Protein AF-A0A383D305-F1 (afdb_monomer)

Mean predicted aligned error: 3.54 Å

pLDDT: mean 92.9, std 7.61, range [59.38, 97.94]

Structure (mmCIF, N/CA/C/O backbone):
data_AF-A0A383D305-F1
#
_entry.id   AF-A0A383D305-F1
#
loop_
_atom_site.group_PDB
_atom_site.id
_atom_site.type_symbol
_atom_site.label_atom_id
_atom_site.label_alt_id
_atom_site.label_comp_id
_atom_site.label_asym_id
_atom_site.label_entity_id
_atom_site.label_seq_id
_atom_site.pdbx_PDB_ins_code
_atom_site.Cartn_x
_atom_site.Cartn_y
_atom_site.Cartn_z
_atom_site.occupancy
_atom_site.B_iso_or_equiv
_atom_site.auth_seq_id
_atom_site.auth_comp_id
_atom_site.auth_asym_id
_atom_site.auth_atom_id
_atom_site.pdbx_PDB_model_num
ATOM 1 N N . LYS A 1 1 ? 19.358 5.372 -5.563 1.00 59.38 1 LYS A N 1
ATOM 2 C CA . LYS A 1 1 ? 17.888 5.580 -5.613 1.00 59.38 1 LYS A CA 1
ATOM 3 C C . LYS A 1 1 ? 17.577 7.009 -6.079 1.00 59.38 1 LYS A C 1
ATOM 5 O O . LYS A 1 1 ? 17.075 7.816 -5.317 1.00 59.38 1 LYS A O 1
ATOM 10 N N . THR A 1 2 ? 17.931 7.349 -7.315 1.00 69.00 2 THR A N 1
ATOM 11 C CA . THR A 1 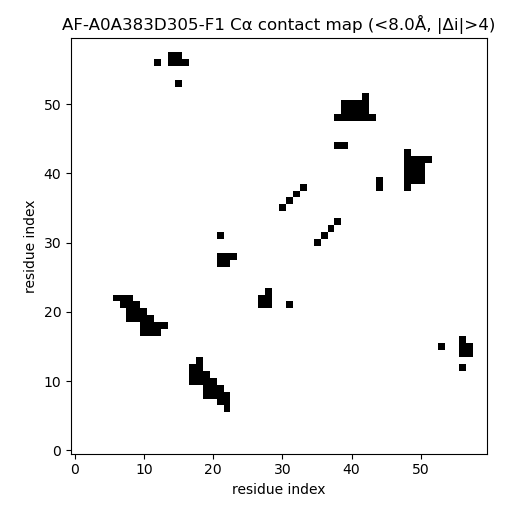2 ? 17.674 8.670 -7.926 1.00 69.00 2 THR A CA 1
ATOM 12 C C . THR A 1 2 ? 16.327 8.704 -8.653 1.00 69.00 2 THR A C 1
ATOM 14 O O . THR A 1 2 ? 15.661 9.732 -8.677 1.00 69.00 2 THR A O 1
ATOM 17 N N . SER A 1 3 ? 15.873 7.558 -9.166 1.00 76.94 3 SER A N 1
ATOM 18 C CA . SER A 1 3 ? 14.587 7.391 -9.857 1.00 76.94 3 SER A CA 1
ATOM 19 C C . SER A 1 3 ? 13.357 7.529 -8.950 1.00 76.94 3 SER A C 1
ATOM 21 O O . SER A 1 3 ? 12.294 7.914 -9.430 1.00 76.94 3 SER A O 1
ATOM 23 N N . THR A 1 4 ? 13.485 7.288 -7.638 1.00 77.62 4 THR A N 1
ATOM 24 C CA . THR A 1 4 ? 12.391 7.497 -6.669 1.00 77.62 4 THR A CA 1
ATOM 25 C C . THR A 1 4 ? 11.922 8.951 -6.652 1.00 77.62 4 THR A C 1
ATOM 27 O O . THR A 1 4 ? 10.726 9.191 -6.557 1.00 77.62 4 THR A O 1
ATOM 30 N N . MET A 1 5 ? 12.834 9.916 -6.830 1.00 86.69 5 MET A N 1
ATOM 31 C CA . MET A 1 5 ? 12.501 11.347 -6.875 1.00 86.69 5 MET A CA 1
ATOM 32 C C . MET A 1 5 ? 11.541 11.699 -8.023 1.00 86.69 5 MET A C 1
ATOM 34 O O . MET A 1 5 ? 10.771 12.643 -7.911 1.00 86.69 5 MET A O 1
ATOM 38 N N . GLN A 1 6 ? 11.556 10.925 -9.112 1.00 88.19 6 GLN A N 1
ATOM 39 C CA . GLN A 1 6 ? 10.672 11.128 -10.267 1.00 88.19 6 GLN A CA 1
ATOM 40 C C . GLN A 1 6 ? 9.288 10.487 -10.082 1.00 88.19 6 GLN A C 1
ATOM 42 O O . GLN A 1 6 ? 8.398 10.651 -10.916 1.00 88.19 6 GLN A O 1
ATOM 47 N N . SER A 1 7 ? 9.096 9.726 -9.006 1.00 86.12 7 SER A N 1
ATOM 48 C CA . SER A 1 7 ? 7.863 8.994 -8.740 1.00 86.12 7 SER A CA 1
ATOM 49 C C . SER A 1 7 ? 6.964 9.784 -7.789 1.00 86.12 7 SER A C 1
ATOM 51 O O . SER A 1 7 ? 7.401 10.214 -6.728 1.00 86.12 7 SER A O 1
ATOM 53 N N . ARG A 1 8 ? 5.683 9.940 -8.142 1.00 92.94 8 ARG A N 1
ATOM 54 C CA . ARG A 1 8 ? 4.664 10.629 -7.325 1.00 92.94 8 ARG A CA 1
ATOM 55 C C . ARG A 1 8 ? 3.684 9.632 -6.707 1.00 92.94 8 ARG A C 1
ATOM 57 O O . ARG A 1 8 ? 2.479 9.728 -6.927 1.00 92.94 8 ARG A O 1
ATOM 64 N N . ALA A 1 9 ? 4.214 8.632 -6.004 1.00 95.06 9 ALA A N 1
ATOM 65 C CA . ALA A 1 9 ? 3.372 7.691 -5.274 1.00 95.06 9 ALA A CA 1
ATOM 66 C C . ALA A 1 9 ? 2.592 8.441 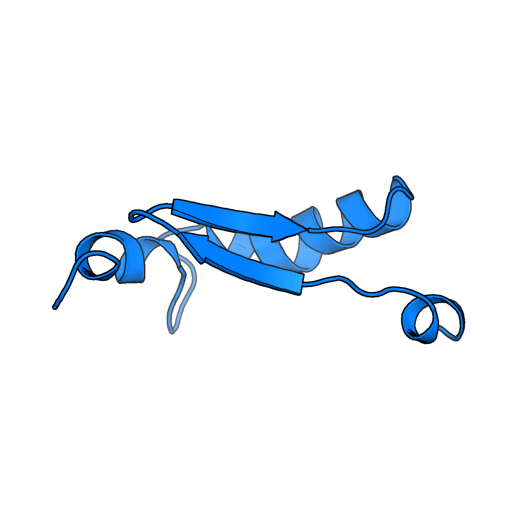-4.184 1.00 95.06 9 ALA A C 1
ATOM 68 O O . ALA A 1 9 ? 3.144 9.310 -3.509 1.00 95.06 9 ALA A O 1
ATOM 69 N N . THR A 1 10 ? 1.312 8.129 -4.025 1.00 97.00 10 THR A N 1
ATOM 70 C CA . THR A 1 10 ? 0.459 8.751 -3.006 1.00 97.00 10 THR A CA 1
ATOM 71 C C . THR A 1 10 ? -0.568 7.750 -2.497 1.00 97.00 10 THR A C 1
ATOM 73 O O . THR A 1 10 ? -0.802 6.715 -3.120 1.00 97.00 10 THR A O 1
ATOM 76 N N . ALA A 1 11 ? -1.169 8.036 -1.351 1.00 97.50 11 ALA A N 1
ATOM 77 C CA . ALA A 1 11 ? -2.210 7.214 -0.760 1.00 97.50 11 ALA A CA 1
ATOM 78 C C . ALA A 1 11 ? -3.240 8.100 -0.060 1.00 97.50 11 ALA A C 1
ATOM 80 O O . ALA A 1 11 ? -2.949 9.238 0.309 1.00 97.50 11 ALA A O 1
ATOM 81 N N . GLY A 1 12 ? -4.445 7.577 0.125 1.00 95.88 12 GLY A N 1
ATOM 82 C CA . GLY A 1 12 ? -5.517 8.294 0.799 1.00 95.88 12 GLY A CA 1
ATOM 83 C C . GLY A 1 12 ? -6.660 7.382 1.207 1.00 95.88 12 GLY A C 1
ATOM 84 O O . GLY A 1 12 ? -6.627 6.172 0.986 1.00 95.88 12 GLY A O 1
ATOM 85 N N . VAL A 1 13 ? -7.684 7.988 1.798 1.00 96.19 13 VAL A N 1
ATOM 86 C CA . VAL A 1 13 ? -8.926 7.316 2.177 1.00 96.19 13 VAL A CA 1
ATOM 87 C C . VAL A 1 13 ? -10.074 8.001 1.458 1.00 96.19 13 VAL A C 1
ATOM 89 O O . VAL A 1 13 ? -10.190 9.224 1.493 1.00 96.19 13 VAL A O 1
ATOM 92 N N . ALA A 1 14 ? -10.947 7.221 0.830 1.00 95.25 14 ALA A N 1
ATOM 93 C CA . ALA A 1 14 ? -12.207 7.719 0.299 1.00 95.25 14 ALA A CA 1
ATOM 94 C C . ALA A 1 14 ? -13.315 6.713 0.600 1.00 95.25 14 ALA A C 1
ATOM 96 O O . ALA A 1 14 ? -13.168 5.525 0.326 1.00 95.25 14 ALA A O 1
ATOM 97 N N . LYS A 1 15 ? -14.434 7.193 1.161 1.00 93.19 15 LYS A N 1
ATOM 98 C CA . LYS A 1 15 ? -15.619 6.373 1.482 1.00 93.19 15 LYS A CA 1
ATOM 99 C C . LYS A 1 15 ? -15.276 5.093 2.269 1.00 93.19 15 LYS A C 1
ATOM 101 O O . LYS A 1 15 ? -15.706 4.006 1.901 1.00 93.19 15 LYS A O 1
ATOM 106 N N . GLY A 1 16 ? -14.455 5.214 3.314 1.00 93.88 16 GLY A N 1
ATOM 107 C CA . GLY A 1 16 ? -14.060 4.065 4.137 1.00 93.88 16 GLY A CA 1
ATOM 108 C C . GLY A 1 16 ? -13.095 3.080 3.464 1.00 93.88 16 GLY A C 1
ATOM 109 O O . GLY A 1 16 ? -12.898 1.987 3.976 1.00 93.88 16 GLY A O 1
ATOM 110 N N . THR A 1 17 ? -12.507 3.434 2.318 1.00 95.44 17 THR A N 1
ATOM 111 C CA . THR A 1 17 ? -11.597 2.566 1.557 1.00 95.44 17 THR A CA 1
ATOM 112 C C . THR A 1 17 ? -10.224 3.215 1.447 1.00 95.44 17 THR A C 1
ATOM 114 O O . THR A 1 17 ? -10.130 4.394 1.101 1.00 95.44 17 THR A O 1
ATOM 117 N N . PHE A 1 18 ? -9.160 2.455 1.711 1.00 97.06 18 PHE A N 1
ATOM 118 C CA . PHE A 1 18 ? -7.791 2.885 1.429 1.00 97.06 18 PHE A CA 1
ATOM 119 C C . PHE A 1 18 ? -7.498 2.810 -0.071 1.00 97.06 18 PHE A C 1
ATOM 121 O O . PHE A 1 18 ? -7.809 1.817 -0.727 1.00 97.06 18 PHE A O 1
ATOM 128 N N . LEU A 1 19 ? -6.863 3.848 -0.609 1.00 97.50 19 LEU A N 1
ATOM 129 C CA . LEU A 1 19 ? -6.405 3.910 -1.992 1.00 97.50 19 LEU A CA 1
ATOM 130 C C . LEU A 1 19 ? -4.898 4.141 -2.0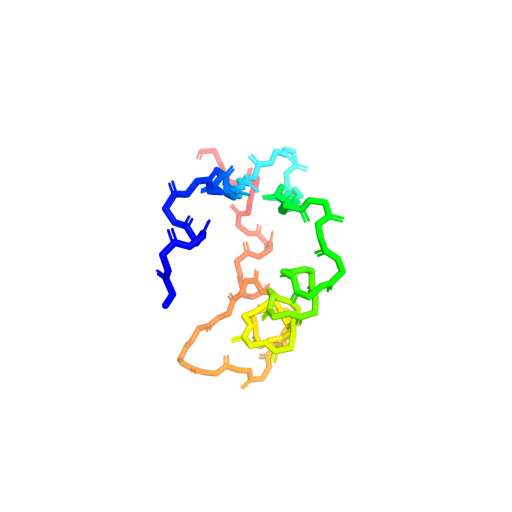10 1.00 97.50 19 LEU A C 1
ATOM 132 O O . LEU A 1 19 ? -4.405 5.042 -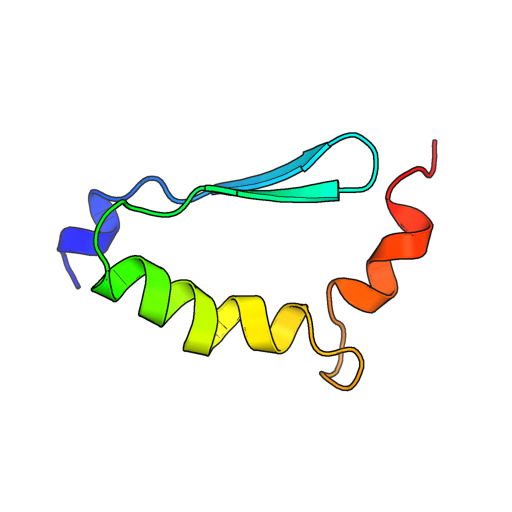1.335 1.00 97.50 19 LEU A O 1
ATOM 136 N N . PHE A 1 20 ? -4.186 3.369 -2.829 1.00 97.81 20 PHE A N 1
ATOM 137 C CA . PHE A 1 20 ? -2.747 3.502 -3.046 1.00 97.81 20 PHE A CA 1
ATOM 138 C C . PHE A 1 20 ? -2.486 3.713 -4.538 1.00 97.81 20 PHE A C 1
ATOM 140 O O . PHE A 1 20 ? -2.814 2.860 -5.360 1.00 97.81 20 PHE A O 1
ATOM 147 N N . ALA A 1 21 ? -1.895 4.849 -4.892 1.00 97.44 21 ALA A N 1
ATOM 148 C CA . ALA A 1 21 ? -1.452 5.153 -6.244 1.00 97.44 21 ALA A CA 1
ATOM 149 C C . ALA A 1 21 ? 0.062 4.931 -6.327 1.00 97.44 21 ALA A C 1
ATOM 151 O O . ALA A 1 21 ? 0.846 5.669 -5.723 1.00 97.44 21 ALA A O 1
ATOM 152 N N . LEU A 1 22 ? 0.468 3.901 -7.068 1.00 96.44 22 LEU A N 1
ATOM 153 C CA . LEU A 1 22 ? 1.859 3.469 -7.193 1.00 96.44 22 LEU A CA 1
ATOM 154 C C . LEU A 1 22 ? 2.412 3.751 -8.601 1.00 96.44 22 LEU A C 1
ATOM 156 O O . LEU A 1 22 ? 1.638 3.908 -9.548 1.00 96.44 22 LEU A O 1
ATOM 160 N N . PRO A 1 23 ? 3.745 3.816 -8.776 1.00 94.88 23 PRO A N 1
ATOM 161 C CA . PRO A 1 23 ? 4.353 3.941 -10.098 1.00 94.88 23 PRO A CA 1
ATOM 162 C C . PRO A 1 23 ? 4.079 2.697 -10.954 1.00 94.88 23 PRO A C 1
ATOM 164 O O . PRO A 1 23 ? 4.061 1.588 -10.438 1.00 94.88 23 PRO A O 1
ATOM 167 N N . GLY A 1 24 ? 3.964 2.855 -12.277 1.00 94.19 24 GLY A N 1
ATOM 168 C CA . GLY A 1 24 ? 3.657 1.737 -13.186 1.00 94.19 24 GLY A CA 1
ATOM 169 C C . GLY A 1 24 ? 4.758 0.676 -13.342 1.00 94.19 24 GLY A C 1
ATOM 170 O O . GLY A 1 24 ? 4.539 -0.341 -13.989 1.00 94.19 24 GLY A O 1
ATOM 171 N N . SER A 1 25 ? 5.947 0.895 -12.775 1.00 94.81 25 SER A N 1
ATOM 172 C CA . SER A 1 25 ? 7.027 -0.095 -12.799 1.00 94.81 25 SER A CA 1
ATOM 173 C C . SER A 1 25 ? 6.719 -1.263 -11.863 1.00 94.81 25 SER A C 1
ATOM 175 O O . SER A 1 25 ? 6.490 -1.057 -10.672 1.00 94.81 25 SER A O 1
ATOM 177 N N . THR A 1 26 ? 6.828 -2.497 -12.362 1.00 95.75 26 THR A N 1
ATOM 178 C CA . THR A 1 26 ? 6.638 -3.723 -11.569 1.00 95.75 26 THR A CA 1
ATOM 179 C C . THR A 1 26 ? 7.531 -3.770 -10.332 1.00 95.75 26 THR A C 1
ATOM 181 O O . THR A 1 26 ? 7.093 -4.221 -9.278 1.00 95.75 26 THR A O 1
ATOM 184 N N . GLY A 1 27 ? 8.767 -3.266 -10.435 1.00 94.81 27 GLY A N 1
ATOM 185 C CA . GLY A 1 27 ? 9.682 -3.196 -9.295 1.00 94.81 27 GLY A CA 1
ATOM 186 C C . GLY A 1 27 ? 9.167 -2.266 -8.197 1.00 94.81 27 GLY A C 1
ATOM 187 O O . GLY A 1 27 ? 9.216 -2.622 -7.029 1.00 94.81 27 GLY A O 1
ATOM 188 N N . ALA A 1 28 ? 8.584 -1.121 -8.567 1.00 94.25 28 ALA A N 1
ATOM 189 C CA . ALA A 1 28 ? 7.996 -0.196 -7.602 1.00 94.25 28 ALA A CA 1
ATOM 190 C C . ALA A 1 28 ? 6.735 -0.776 -6.943 1.00 94.25 28 ALA A C 1
ATOM 192 O O . ALA A 1 28 ? 6.548 -0.604 -5.741 1.00 94.25 28 ALA A O 1
ATOM 193 N N . CYS A 1 29 ? 5.894 -1.487 -7.703 1.00 95.69 29 CYS A N 1
ATOM 194 C CA . CYS A 1 29 ? 4.736 -2.192 -7.148 1.00 95.69 29 CYS A CA 1
ATOM 195 C C . CYS A 1 29 ? 5.157 -3.294 -6.171 1.00 95.69 29 CYS A C 1
ATOM 197 O O . CYS A 1 29 ? 4.587 -3.391 -5.087 1.00 95.69 29 CYS A O 1
ATOM 199 N N . LYS A 1 30 ? 6.170 -4.089 -6.536 1.00 97.19 30 LYS A N 1
ATOM 200 C CA . LYS A 1 30 ? 6.731 -5.128 -5.669 1.00 97.19 30 LYS A CA 1
ATOM 201 C C . LYS A 1 30 ? 7.285 -4.526 -4.383 1.00 97.19 30 LYS A C 1
ATOM 203 O O . LYS A 1 30 ? 6.908 -4.957 -3.304 1.00 97.19 30 LYS A O 1
ATOM 208 N N . ASP A 1 31 ? 8.103 -3.485 -4.503 1.00 95.44 31 ASP A N 1
ATOM 209 C CA . ASP A 1 31 ? 8.692 -2.788 -3.362 1.00 95.44 31 ASP A CA 1
ATOM 210 C C . ASP A 1 31 ? 7.620 -2.209 -2.425 1.00 95.44 31 ASP A C 1
ATOM 212 O O . ASP A 1 31 ? 7.706 -2.365 -1.208 1.00 95.44 31 ASP A O 1
ATOM 216 N N . ALA A 1 32 ? 6.590 -1.560 -2.977 1.00 96.50 32 ALA A N 1
ATOM 217 C CA . ALA A 1 32 ? 5.488 -1.011 -2.191 1.00 96.50 32 ALA A CA 1
ATOM 218 C C . ALA A 1 32 ? 4.685 -2.105 -1.475 1.00 96.50 32 ALA A C 1
ATOM 220 O O . ALA A 1 32 ? 4.279 -1.911 -0.329 1.00 96.50 32 ALA A O 1
ATOM 221 N N . TRP A 1 33 ? 4.458 -3.246 -2.129 1.00 97.56 33 TRP A N 1
ATOM 222 C CA . TRP A 1 33 ? 3.754 -4.372 -1.528 1.00 97.56 33 TRP A CA 1
ATOM 223 C C . TRP A 1 33 ? 4.588 -5.046 -0.440 1.00 97.56 33 TRP A C 1
ATOM 225 O O . TRP A 1 33 ? 4.183 -5.025 0.722 1.00 97.56 33 TRP A O 1
ATOM 235 N N . ASP A 1 34 ? 5.758 -5.572 -0.810 1.00 97.94 34 ASP A N 1
ATOM 236 C CA . ASP A 1 34 ? 6.599 -6.432 0.027 1.00 97.94 34 ASP A CA 1
ATOM 237 C C . ASP A 1 34 ? 7.146 -5.697 1.255 1.00 97.94 34 ASP A C 1
ATOM 239 O O . ASP A 1 34 ? 7.342 -6.319 2.293 1.00 97.94 34 ASP A O 1
ATOM 243 N N . MET A 1 35 ? 7.408 -4.387 1.153 1.00 95.94 35 MET A N 1
ATOM 244 C CA . MET A 1 35 ? 8.054 -3.630 2.234 1.00 95.94 35 MET A CA 1
ATOM 245 C C . MET A 1 35 ? 7.112 -2.721 3.024 1.00 95.94 35 MET A C 1
ATOM 247 O O . MET A 1 35 ? 7.515 -2.216 4.071 1.00 95.94 35 MET A O 1
ATOM 251 N N . ILE A 1 36 ? 5.900 -2.435 2.532 1.00 96.25 36 ILE A N 1
ATOM 252 C CA . ILE A 1 36 ? 5.022 -1.429 3.156 1.00 96.25 36 ILE A CA 1
ATOM 253 C C . ILE A 1 36 ? 3.593 -1.947 3.300 1.00 96.25 36 ILE A C 1
ATOM 255 O O . ILE A 1 36 ? 3.121 -2.138 4.421 1.00 96.2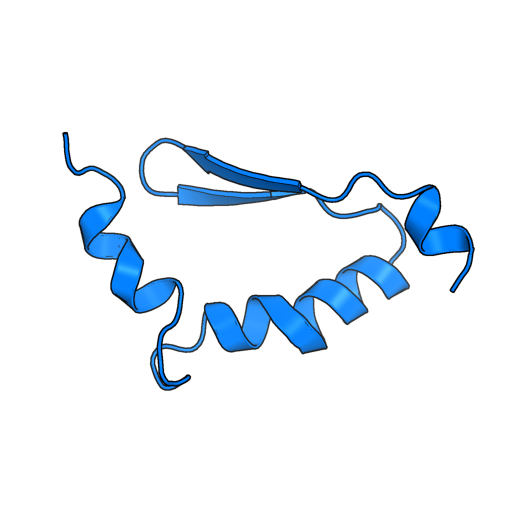5 36 ILE A O 1
ATOM 259 N N . ILE A 1 37 ? 2.889 -2.151 2.184 1.00 97.69 37 ILE A N 1
ATOM 260 C CA . ILE A 1 37 ? 1.438 -2.380 2.190 1.00 97.69 37 ILE A CA 1
ATOM 261 C C . ILE A 1 37 ? 1.100 -3.692 2.897 1.00 97.69 37 ILE A C 1
ATOM 263 O O . ILE A 1 37 ? 0.172 -3.708 3.702 1.00 97.69 37 ILE A O 1
ATOM 267 N N . VAL A 1 38 ? 1.869 -4.762 2.669 1.00 97.88 38 VAL A N 1
ATOM 268 C CA . VAL A 1 38 ? 1.598 -6.064 3.297 1.00 97.88 38 VAL A CA 1
ATOM 269 C C . VAL A 1 38 ? 1.646 -5.984 4.824 1.00 97.88 38 VAL A C 1
ATOM 271 O O . VAL A 1 38 ? 0.759 -6.503 5.490 1.00 97.88 38 VAL A O 1
ATOM 274 N N . HIS A 1 39 ? 2.613 -5.254 5.385 1.00 97.56 39 HIS A N 1
ATOM 275 C CA . HIS A 1 39 ? 2.742 -5.080 6.833 1.00 97.56 39 HIS A CA 1
ATOM 276 C C . HIS A 1 39 ? 1.648 -4.178 7.406 1.00 97.56 39 HIS A C 1
ATOM 278 O O . HIS A 1 39 ? 1.188 -4.384 8.522 1.00 97.56 39 HIS A O 1
ATOM 284 N N . GLN A 1 40 ? 1.209 -3.171 6.650 1.00 97.94 40 GLN A N 1
ATOM 285 C CA . GLN A 1 40 ? 0.132 -2.281 7.078 1.00 97.94 40 GLN A CA 1
ATOM 286 C C . GLN A 1 40 ? -1.259 -2.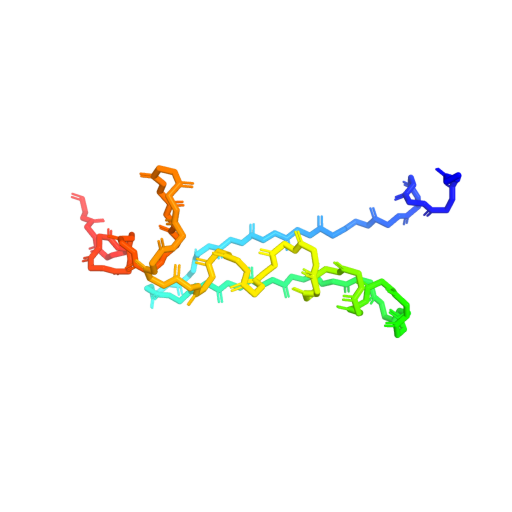924 6.985 1.00 97.94 40 GLN A C 1
ATOM 288 O O . GLN A 1 40 ? -2.161 -2.508 7.709 1.00 97.94 40 GLN A O 1
ATOM 293 N N . LEU A 1 41 ? -1.437 -3.928 6.124 1.00 97.06 41 LEU A N 1
ATOM 294 C CA . LEU A 1 41 ? -2.665 -4.721 6.007 1.00 97.06 41 LEU A CA 1
ATOM 295 C C . LEU A 1 41 ? -2.644 -6.008 6.849 1.00 97.06 41 LEU A C 1
ATOM 297 O O . LEU A 1 41 ? -3.607 -6.771 6.821 1.00 97.06 41 LEU A O 1
ATOM 301 N N . ASP A 1 42 ? -1.580 -6.236 7.616 1.00 97.19 42 ASP A N 1
ATOM 302 C CA . ASP A 1 42 ? -1.496 -7.301 8.610 1.00 97.19 42 ASP A CA 1
ATOM 303 C C . ASP A 1 42 ? -1.987 -6.780 9.969 1.00 97.19 42 ASP A C 1
ATOM 305 O O . ASP A 1 42 ? -1.368 -5.910 10.582 1.00 97.19 42 ASP A O 1
ATOM 309 N N . SER A 1 43 ? -3.096 -7.335 10.465 1.00 96.94 43 SER A N 1
ATOM 310 C CA . SER A 1 43 ? -3.686 -6.960 11.757 1.00 96.94 43 SER A CA 1
ATOM 311 C C . SER A 1 43 ? -2.813 -7.310 12.966 1.00 96.94 43 SER A C 1
ATOM 313 O O . SER A 1 43 ? -3.098 -6.872 14.076 1.00 96.94 43 SER A O 1
ATOM 315 N N . THR A 1 44 ? -1.792 -8.152 12.789 1.00 97.12 44 THR A N 1
ATOM 316 C CA . THR A 1 44 ? -0.856 -8.534 13.855 1.00 97.12 44 THR A CA 1
ATOM 317 C C . THR A 1 44 ? 0.370 -7.628 13.910 1.00 97.12 44 THR A C 1
ATOM 319 O O . THR A 1 44 ? 1.126 -7.682 14.886 1.00 97.12 44 THR A O 1
ATOM 322 N N . ASN A 1 45 ? 0.556 -6.773 12.898 1.00 97.31 45 ASN A N 1
ATOM 323 C CA . ASN A 1 45 ? 1.669 -5.845 12.839 1.00 97.31 45 ASN A CA 1
ATOM 324 C C . ASN A 1 45 ? 1.507 -4.738 13.891 1.00 97.31 45 ASN A C 1
ATOM 326 O O . ASN A 1 45 ? 0.470 -4.079 13.981 1.00 97.31 45 ASN A O 1
ATOM 330 N N . LYS A 1 46 ? 2.558 -4.543 14.691 1.00 95.00 46 LYS A N 1
ATOM 331 C CA . LYS A 1 46 ? 2.603 -3.641 15.852 1.00 95.00 46 LYS A CA 1
ATOM 332 C C . LYS A 1 46 ? 3.605 -2.506 15.607 1.00 95.00 46 LYS A C 1
ATOM 334 O O . LYS A 1 46 ? 4.547 -2.696 14.841 1.00 95.00 46 LYS A O 1
ATOM 339 N N . PRO A 1 47 ? 3.476 -1.349 16.282 1.00 94.50 47 PRO A N 1
ATOM 340 C CA . PRO A 1 47 ? 2.490 -1.005 17.316 1.00 94.50 47 PRO A CA 1
ATOM 341 C C . PRO A 1 47 ? 1.118 -0.583 16.775 1.00 94.50 47 PRO A C 1
ATOM 343 O O . PRO A 1 47 ? 0.207 -0.395 17.571 1.00 94.50 47 PRO A O 1
ATOM 346 N N . CYS A 1 48 ? 0.989 -0.410 15.461 1.00 93.81 48 CYS A N 1
ATOM 347 C CA . CYS A 1 48 ? -0.249 -0.051 14.784 1.00 93.81 48 CYS A CA 1
ATOM 348 C C . CYS A 1 48 ? -0.222 -0.524 13.323 1.00 93.81 48 CYS A C 1
ATOM 350 O O . CYS A 1 48 ? 0.847 -0.745 12.740 1.00 93.81 48 CYS A O 1
ATOM 352 N N . ASN A 1 49 ? -1.404 -0.646 12.722 1.00 96.75 49 ASN A N 1
ATOM 353 C CA . ASN A 1 49 ? -1.592 -1.003 11.316 1.00 96.75 49 ASN A CA 1
ATOM 354 C C . ASN A 1 49 ? -2.875 -0.355 10.756 1.00 96.75 49 ASN A C 1
ATOM 356 O O . ASN A 1 49 ? -3.689 0.201 11.495 1.00 96.75 49 ASN A O 1
ATOM 360 N N . LEU A 1 50 ? -3.064 -0.402 9.435 1.00 96.88 50 LEU A N 1
ATOM 361 C CA . LEU A 1 50 ? -4.238 0.190 8.788 1.00 96.88 50 LEU A CA 1
ATOM 362 C C . LEU A 1 50 ? -5.526 -0.592 9.073 1.00 96.88 50 LEU A C 1
ATOM 364 O O . LEU A 1 50 ? -6.607 -0.005 9.024 1.00 96.88 50 LEU A O 1
ATOM 368 N N . VAL A 1 51 ? -5.433 -1.887 9.393 1.00 96.25 51 VAL A N 1
ATOM 369 C CA . VAL A 1 51 ? -6.598 -2.724 9.726 1.00 96.25 51 VAL A CA 1
ATOM 370 C C . VAL A 1 51 ? -7.273 -2.226 11.003 1.00 96.25 51 VAL A C 1
ATOM 372 O O . VAL A 1 51 ? -8.495 -2.108 11.040 1.00 96.25 51 VAL A O 1
ATOM 375 N N . GLU A 1 52 ? -6.493 -1.832 12.010 1.00 95.06 52 GLU A N 1
ATOM 376 C CA . GLU A 1 52 ? -6.993 -1.216 13.249 1.00 95.06 52 GLU A CA 1
ATOM 377 C C . GLU A 1 52 ? -7.736 0.107 13.003 1.00 95.06 52 GLU A C 1
ATOM 379 O O . GLU A 1 52 ? -8.619 0.482 13.776 1.00 95.06 52 GLU A O 1
ATOM 384 N N . LEU A 1 53 ? -7.412 0.809 11.914 1.00 93.19 53 LEU A N 1
ATOM 385 C CA . LEU A 1 53 ? -8.046 2.074 11.546 1.00 93.19 53 LEU A CA 1
ATOM 386 C C . LEU A 1 53 ? -9.328 1.891 10.725 1.00 93.19 53 LEU A C 1
ATOM 388 O O . LEU A 1 53 ? -10.130 2.824 10.685 1.00 93.19 53 LEU A O 1
ATOM 392 N N . LEU A 1 54 ? -9.557 0.724 10.104 1.00 92.62 54 LEU A N 1
ATOM 393 C CA . LEU A 1 54 ? -10.720 0.465 9.237 1.00 92.62 54 LEU A CA 1
ATOM 394 C C . LEU A 1 54 ? -12.069 0.859 9.868 1.00 92.62 54 LEU A C 1
ATOM 396 O O . LEU A 1 54 ? -12.841 1.541 9.188 1.00 92.62 54 LEU A O 1
ATOM 400 N N . PRO A 1 55 ? -12.370 0.524 11.143 1.00 90.06 55 PRO A N 1
ATOM 401 C CA . PRO A 1 55 ? -13.647 0.894 11.760 1.00 90.06 55 PRO A CA 1
ATOM 402 C C . PRO A 1 55 ? -13.856 2.409 11.869 1.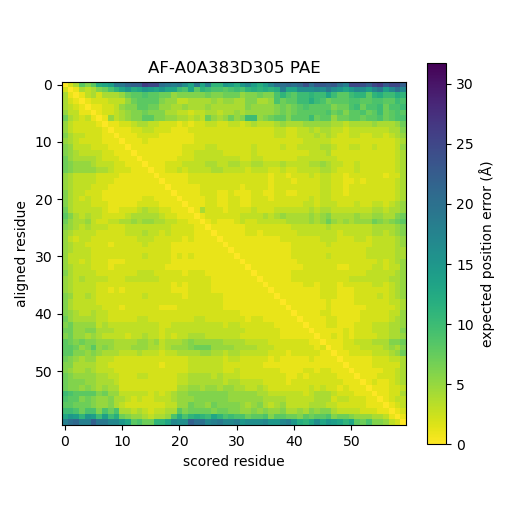00 90.06 55 PRO A C 1
ATOM 404 O O . PRO A 1 55 ? -14.990 2.874 11.944 1.00 90.06 55 PRO A O 1
ATOM 407 N N . ARG A 1 56 ? -12.764 3.179 11.863 1.00 91.62 56 ARG A N 1
ATOM 408 C CA . ARG A 1 56 ? -12.753 4.622 12.117 1.00 91.62 56 ARG A CA 1
ATOM 409 C C . ARG A 1 56 ? -12.781 5.466 10.845 1.00 91.62 56 ARG A C 1
ATOM 411 O O . ARG A 1 56 ? -12.929 6.681 10.910 1.00 91.62 56 ARG A O 1
ATOM 418 N N . LEU A 1 57 ? -12.669 4.848 9.666 1.00 92.12 57 LEU A N 1
ATOM 419 C CA . LEU A 1 57 ? -12.528 5.569 8.390 1.00 92.12 57 LEU A CA 1
ATOM 420 C C . LEU A 1 57 ? -13.784 6.325 7.932 1.00 92.12 57 LEU A C 1
ATOM 422 O O . LEU A 1 57 ? -13.730 7.057 6.942 1.00 92.12 57 LEU A O 1
ATOM 426 N N . MET A 1 58 ? -14.915 6.122 8.605 1.00 89.81 58 MET A N 1
ATOM 427 C CA . MET A 1 58 ? -16.180 6.812 8.335 1.00 89.81 58 MET A CA 1
ATOM 428 C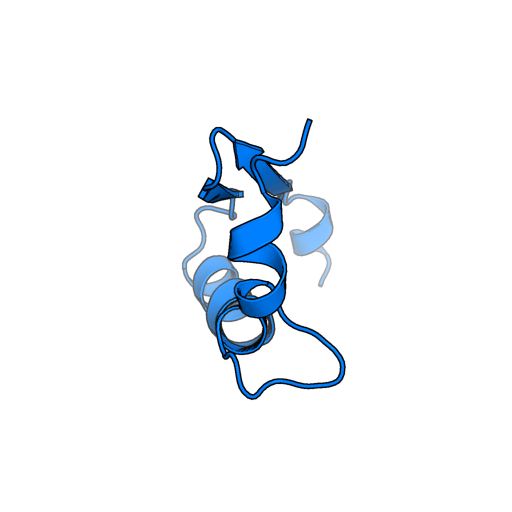 C . MET A 1 58 ? -16.662 7.658 9.524 1.00 89.81 58 MET A C 1
ATOM 430 O O . MET A 1 58 ? -17.806 8.117 9.512 1.00 89.81 58 MET A O 1
ATOM 434 N N . GLU A 1 59 ? -15.818 7.859 10.542 1.00 86.88 59 GLU A N 1
ATOM 435 C CA . GLU A 1 59 ? -16.105 8.778 11.649 1.00 86.88 59 GLU A CA 1
ATOM 436 C C . GLU A 1 59 ? -16.263 10.218 11.111 1.00 86.88 59 GLU A C 1
ATOM 438 O O . GLU A 1 59 ? -15.553 10.623 10.186 1.00 86.88 59 GLU A O 1
ATOM 443 N N . LYS A 1 60 ? -17.240 10.961 11.650 1.00 68.81 60 LYS A N 1
ATOM 444 C CA . LYS A 1 60 ? -17.552 12.358 11.301 1.00 68.81 60 LYS A CA 1
ATOM 445 C C . LYS A 1 60 ? -17.073 13.311 12.382 1.00 68.81 60 LYS A C 1
ATOM 447 O O . LYS A 1 60 ? -17.250 12.953 13.567 1.00 68.81 60 LYS A O 1
#

Foldseek 3Di:
DVCVVVWDWDWDADPLDIDTDWDPDPVRVCCCCVPPQVLQPDPPRPPHHVVVCSVVSPPD

InterPro domains:
  IPR012245 Molybdenum cofactor biosynthesis protein MoaB [PTHR43232] (1-42)
  IPR036425 MoaB/Mog-like domain superfamily [G3DSA:3.40.980.10] (1-57)
  IPR036425 MoaB/Mog-like domain superfamily [SSF53218] (2-54)

Organism: NCBI:txid408172

Nearest PDB structures (foldseek):
  1mkz-assembly1_A  TM=9.800E-01  e=3.915E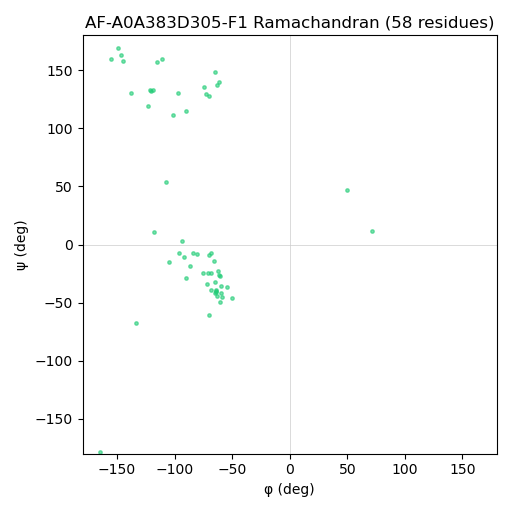-03  Escherichia coli

Solvent-accessible surface area (backbone atoms only — not comparable to full-atom values): 3805 Å² total; per-residue (Å²): 131,72,69,61,79,79,51,84,62,48,69,51,75,58,94,57,36,84,45,78,48,70,55,91,48,68,66,54,46,47,51,46,36,79,76,42,50,53,54,32,66,29,78,84,39,73,98,66,34,54,52,78,44,50,88,56,53,72,70,129

Radius of gyration: 13.33 Å; Cα contacts (8 Å, |Δi|>4): 54; chains: 1; bounding box: 35×21×30 Å

Sequence (60 aa):
KTSTMQSRATAGVAKGTFLFALPGSTGACKDAWDMIIVHQLDSTNKPCNLVELLPRLMEK

Secondary structure (DSSP, 8-state):
--GGGG---EEEEETTEEEEE--SSHHHHHHHIIIIIHHHT-TT-SS--HHHHGGGTT--